Protein AF-A0A7W4E362-F1 (afdb_monomer_lite)

Sequence (88 aa):
MLQSPLLTTPTSKSIAVEGISATILEQNADNYEILLEVNSNKMMIAMQGAFDAIEQFEIIAVRGFIELSTAFIQTIKKLVQHLLCRLD

pLDDT: mean 83.13, std 15.98, range [34.09, 98.25]

Foldseek 3Di:
DDDDDDPPDFDWDWDDDQQWIWIWTHPDPPDIDIDIDGDPVSVCVVCVVVVVVVVVVVVVVVVVVVVVVVVVVVVVVVVVVVVVVVVD

Structure (mmCIF, N/CA/C/O backbone):
data_AF-A0A7W4E362-F1
#
_entry.id   AF-A0A7W4E362-F1
#
loop_
_atom_site.group_PDB
_atom_site.id
_atom_site.type_symbol
_atom_site.label_atom_id
_atom_site.label_alt_id
_atom_site.label_comp_id
_atom_site.label_asym_id
_atom_site.label_entity_id
_atom_site.label_seq_id
_atom_site.pdbx_PDB_ins_code
_atom_site.Cartn_x
_atom_site.Cartn_y
_atom_site.Cartn_z
_atom_site.occupancy
_atom_site.B_iso_or_equiv
_atom_site.auth_seq_id
_atom_site.auth_comp_id
_atom_site.auth_asym_id
_atom_site.auth_atom_id
_atom_site.pdbx_PDB_model_num
ATOM 1 N N . MET A 1 1 ? -46.152 17.582 54.759 1.00 34.09 1 MET A N 1
ATOM 2 C CA . MET A 1 1 ? -45.103 16.635 54.334 1.00 34.09 1 MET A CA 1
ATOM 3 C C . MET A 1 1 ? -44.932 16.799 52.836 1.00 34.09 1 MET A C 1
ATOM 5 O O . MET A 1 1 ? -45.847 16.453 52.106 1.00 34.09 1 MET A O 1
ATOM 9 N N . LEU A 1 2 ? -43.853 17.451 52.401 1.00 36.81 2 LEU A N 1
ATOM 10 C CA . LEU A 1 2 ? -43.538 17.634 50.982 1.00 36.81 2 LEU A CA 1
ATOM 11 C C . LEU A 1 2 ? -42.634 16.479 50.555 1.00 36.81 2 LEU A C 1
ATOM 13 O O . LEU A 1 2 ? -41.553 16.294 51.105 1.00 36.81 2 LEU A O 1
ATOM 17 N N . GLN A 1 3 ? -43.148 15.666 49.641 1.00 40.25 3 GLN A N 1
ATOM 18 C CA . GLN A 1 3 ? -42.486 14.500 49.079 1.00 40.25 3 GLN A CA 1
ATOM 19 C C . GLN A 1 3 ? -41.450 14.993 48.059 1.00 40.25 3 GLN A C 1
ATOM 21 O O . GLN A 1 3 ? -41.810 15.605 47.056 1.00 40.25 3 GLN A O 1
ATOM 26 N N . SER A 1 4 ? -40.166 14.793 48.348 1.00 45.59 4 SER A N 1
ATOM 27 C CA . SER A 1 4 ? -39.075 15.084 47.413 1.00 45.59 4 SER A CA 1
ATOM 28 C C 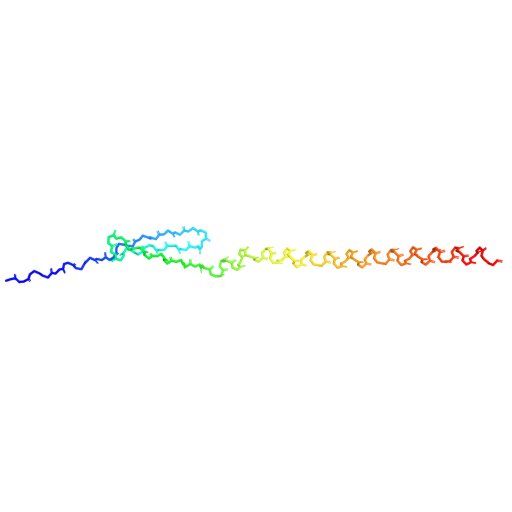. SER A 1 4 ? -39.157 14.146 46.199 1.00 45.59 4 SER A C 1
ATOM 30 O O . SER A 1 4 ? -39.458 12.964 46.391 1.00 45.59 4 SER A O 1
ATOM 32 N N . PRO A 1 5 ? -38.874 14.610 44.967 1.00 46.88 5 PRO A N 1
ATOM 33 C CA . PRO A 1 5 ? -38.820 13.716 43.822 1.00 46.88 5 PRO A CA 1
ATOM 34 C C . PRO A 1 5 ? -37.603 12.796 43.965 1.00 46.88 5 PRO A C 1
ATOM 36 O O . PRO A 1 5 ? -36.511 13.247 44.321 1.00 46.88 5 PRO A O 1
ATOM 39 N N . LEU A 1 6 ? -37.805 11.496 43.728 1.00 46.44 6 LEU A N 1
ATOM 40 C CA . LEU A 1 6 ? -36.719 10.527 43.607 1.00 46.44 6 LEU A CA 1
ATOM 41 C C . LEU A 1 6 ? -35.733 11.040 42.551 1.00 46.44 6 LEU A C 1
ATOM 43 O O . LEU A 1 6 ? -36.141 11.326 41.426 1.00 46.44 6 LEU A O 1
ATOM 47 N N . LEU A 1 7 ? -34.445 11.111 42.898 1.00 43.84 7 LEU A N 1
ATOM 48 C CA . LEU A 1 7 ? -33.382 11.163 41.901 1.00 43.84 7 LEU A CA 1
ATOM 49 C C . LEU A 1 7 ? -33.523 9.923 41.012 1.00 43.84 7 LEU A C 1
ATOM 51 O O . LEU A 1 7 ? -33.166 8.820 41.422 1.00 43.84 7 LEU A O 1
ATOM 55 N N . THR A 1 8 ? -34.065 10.087 39.810 1.00 49.06 8 THR A N 1
ATOM 56 C CA . THR A 1 8 ? -33.939 9.085 38.757 1.00 49.06 8 THR A CA 1
ATOM 57 C C . THR A 1 8 ? -32.485 9.109 38.314 1.00 49.06 8 THR A C 1
ATOM 59 O O . THR A 1 8 ? -32.048 10.038 37.636 1.00 49.06 8 THR A O 1
ATOM 62 N N . THR A 1 9 ? -31.702 8.131 38.758 1.00 57.50 9 THR A N 1
ATOM 63 C CA . THR A 1 9 ? -30.375 7.877 38.201 1.00 57.50 9 THR A CA 1
ATOM 64 C C . THR A 1 9 ? -30.544 7.646 36.697 1.00 57.50 9 THR A C 1
ATOM 66 O O . THR A 1 9 ? -31.338 6.774 36.339 1.00 57.50 9 THR A O 1
ATOM 69 N N . PRO A 1 10 ? -29.863 8.401 35.814 1.00 59.44 10 PRO A N 1
ATOM 70 C CA . PRO A 1 10 ? -29.960 8.167 34.379 1.00 59.44 10 PRO A CA 1
ATOM 71 C C . PRO A 1 10 ? -29.551 6.725 34.078 1.00 59.44 10 PRO A C 1
ATOM 73 O O . PRO A 1 10 ? -28.485 6.263 34.498 1.00 59.44 10 PRO A O 1
ATOM 76 N N . THR A 1 11 ? -30.431 5.995 33.399 1.00 72.00 11 THR A N 1
ATOM 77 C CA . THR A 1 11 ? -30.194 4.614 32.994 1.00 72.00 11 THR A CA 1
ATOM 78 C C . THR A 1 11 ? -29.087 4.618 31.946 1.00 72.00 11 THR A C 1
ATOM 80 O O . THR A 1 11 ? -29.272 5.128 30.842 1.00 72.00 11 THR A O 1
ATOM 83 N N . SER A 1 12 ? -27.917 4.073 32.289 1.00 78.31 12 SER A N 1
ATOM 84 C CA . SER A 1 12 ? -26.805 3.934 31.350 1.00 78.31 12 SER A CA 1
ATOM 85 C C . SER A 1 12 ? -26.628 2.479 30.924 1.00 78.31 12 SER A C 1
ATOM 87 O O . SER A 1 12 ? -26.691 1.552 31.734 1.00 78.31 12 SER A O 1
ATOM 89 N N . LYS A 1 13 ? -26.424 2.264 29.623 1.00 83.31 13 LYS A N 1
ATOM 90 C CA . LYS A 1 13 ? -26.044 0.961 29.062 1.00 83.31 13 LYS A CA 1
ATOM 91 C C . LYS A 1 13 ? -24.779 1.140 28.246 1.00 83.31 13 LYS A C 1
ATOM 93 O O . LYS A 1 13 ? -24.745 1.984 27.359 1.00 83.31 13 LYS A O 1
ATOM 98 N N . SER A 1 14 ? -23.756 0.346 28.538 1.00 85.62 14 SER A N 1
ATOM 99 C CA . SER A 1 14 ? -22.493 0.384 27.804 1.00 85.62 14 SER A CA 1
ATOM 100 C C . SER A 1 14 ? -22.263 -0.926 27.060 1.00 85.62 14 SER A C 1
ATOM 102 O O . SER A 1 14 ? -22.542 -2.005 27.588 1.00 85.62 14 SER A O 1
ATOM 104 N N . ILE A 1 15 ? -21.781 -0.824 25.825 1.00 86.06 15 ILE A N 1
ATOM 105 C CA . ILE A 1 15 ? -21.397 -1.939 24.962 1.00 86.06 15 ILE A CA 1
ATOM 106 C C . ILE A 1 15 ? -19.975 -1.658 24.487 1.00 86.06 15 ILE A C 1
ATOM 108 O O . ILE A 1 15 ? -19.690 -0.571 23.994 1.00 86.06 15 ILE A O 1
ATOM 112 N N . ALA A 1 16 ? -19.084 -2.638 24.614 1.00 83.50 16 ALA A N 1
ATOM 113 C CA . ALA A 1 16 ? -17.722 -2.539 24.107 1.00 83.50 16 ALA A CA 1
ATOM 114 C C . ALA A 1 16 ? -17.476 -3.611 23.041 1.00 83.50 16 ALA A C 1
ATOM 116 O O . ALA A 1 16 ? -17.692 -4.796 23.295 1.00 83.50 16 ALA A O 1
ATOM 117 N N . VAL A 1 17 ? -17.004 -3.196 21.865 1.00 78.44 17 VAL A N 1
ATOM 118 C CA . VAL A 1 17 ? -16.628 -4.083 20.754 1.00 78.44 17 VAL A CA 1
ATOM 119 C C . VAL A 1 17 ? -15.289 -3.614 20.199 1.00 78.44 17 VAL A C 1
ATOM 121 O O . VAL A 1 17 ? -15.122 -2.442 19.887 1.00 78.44 17 VAL A O 1
ATOM 124 N N . GLU A 1 18 ? -14.315 -4.523 20.122 1.00 72.00 18 GLU A N 1
ATOM 125 C CA . GLU A 1 18 ? -13.026 -4.305 19.437 1.00 72.00 18 GLU A CA 1
ATOM 126 C C . GLU A 1 18 ? -12.269 -3.013 19.821 1.00 72.00 18 GLU A C 1
ATOM 128 O O . GLU A 1 18 ? -11.529 -2.437 19.032 1.00 72.00 18 GLU A O 1
ATOM 133 N N . GLY A 1 19 ? -12.394 -2.563 21.075 1.00 70.06 19 GLY A N 1
ATOM 134 C CA . GLY A 1 19 ? -11.707 -1.356 21.560 1.00 70.06 19 GLY A CA 1
ATOM 135 C C . GLY A 1 19 ? -12.466 -0.044 21.337 1.00 70.06 19 GLY A C 1
ATOM 136 O O . GLY A 1 19 ? -11.913 1.017 21.632 1.00 70.06 19 GLY A O 1
ATOM 137 N N . ILE A 1 20 ? -13.716 -0.132 20.882 1.00 82.06 20 ILE A N 1
ATOM 138 C CA . ILE A 1 20 ? -14.702 0.946 20.855 1.00 82.06 20 ILE A CA 1
ATOM 139 C C . ILE A 1 20 ? -15.701 0.685 21.986 1.00 82.06 20 ILE A C 1
ATOM 141 O O . ILE A 1 20 ? -16.332 -0.374 22.019 1.00 82.06 20 ILE A O 1
ATOM 145 N N . SER A 1 21 ? -15.845 1.625 22.917 1.00 88.00 21 SER A N 1
ATOM 146 C CA . SER A 1 21 ? -16.940 1.641 23.888 1.00 88.00 21 SER A CA 1
ATOM 147 C C . SER A 1 21 ? -18.018 2.613 23.432 1.00 88.00 21 SER A C 1
ATOM 149 O O . SER A 1 21 ? -17.747 3.762 23.104 1.00 88.00 21 SER A O 1
ATOM 151 N N . ALA A 1 22 ? -19.257 2.143 23.416 1.00 89.62 22 ALA A N 1
ATOM 152 C CA . ALA A 1 22 ? -20.443 2.954 23.217 1.00 89.62 22 ALA A CA 1
ATOM 153 C C . ALA A 1 22 ? -21.238 2.958 24.521 1.00 89.62 22 ALA A C 1
ATOM 155 O O . ALA A 1 22 ? -21.622 1.898 25.015 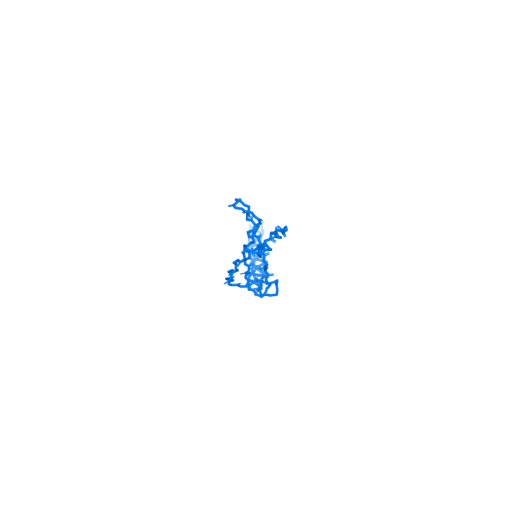1.00 89.62 22 ALA A O 1
ATOM 156 N N . THR A 1 23 ? -21.506 4.133 25.074 1.00 90.69 23 THR A N 1
ATOM 157 C CA . THR A 1 23 ? -22.326 4.302 26.272 1.00 90.69 23 THR A CA 1
ATOM 158 C C . THR A 1 23 ? -23.565 5.101 25.913 1.00 90.69 23 THR A C 1
ATOM 160 O O . THR A 1 23 ? -23.468 6.237 25.463 1.00 90.69 23 THR A O 1
ATOM 163 N N . ILE A 1 24 ? -24.730 4.493 26.105 1.00 89.00 24 ILE A N 1
ATOM 164 C CA . ILE A 1 24 ? -26.034 5.119 25.911 1.00 89.00 24 ILE A CA 1
ATOM 165 C C . ILE A 1 24 ? -26.466 5.692 27.257 1.00 89.00 24 ILE A C 1
ATOM 167 O O . ILE A 1 24 ? -26.574 4.949 28.235 1.00 89.00 24 ILE A O 1
ATOM 171 N N . LEU A 1 25 ? -26.701 6.997 27.296 1.00 88.38 25 LEU A N 1
ATOM 172 C CA . LEU A 1 25 ? -27.211 7.750 28.434 1.00 88.38 25 LEU A CA 1
ATOM 173 C C . LEU A 1 25 ? -28.650 8.168 28.124 1.00 88.38 25 LEU A C 1
ATOM 175 O O . LEU A 1 25 ? -28.897 8.949 27.206 1.00 88.38 25 LEU A O 1
ATOM 179 N N . GLU A 1 26 ? -29.610 7.637 28.874 1.00 83.12 26 GLU A N 1
ATOM 180 C CA . GLU A 1 26 ? -31.006 8.067 28.791 1.00 83.12 26 GLU A CA 1
ATOM 181 C C . GLU A 1 26 ? -31.187 9.359 29.597 1.00 83.12 26 GLU A C 1
ATOM 183 O O . GLU A 1 26 ? -31.036 9.363 30.820 1.00 83.12 26 GLU A O 1
ATOM 188 N N . GLN A 1 27 ? -31.465 10.468 28.906 1.00 76.81 27 GLN A N 1
ATOM 189 C CA . GLN A 1 27 ? -31.650 11.775 29.538 1.00 76.81 27 GLN A CA 1
ATOM 190 C C . GLN A 1 27 ? -33.117 12.030 29.917 1.00 76.81 27 GLN A C 1
ATOM 192 O O . GLN A 1 27 ? -33.366 12.609 30.967 1.00 76.81 27 GLN A O 1
ATOM 197 N N . ASN A 1 28 ? -34.074 11.603 29.080 1.00 76.88 28 ASN A N 1
ATOM 198 C CA . ASN A 1 28 ? -35.532 11.647 29.291 1.00 76.88 28 ASN A CA 1
ATOM 199 C C . ASN A 1 28 ? -36.201 10.537 28.449 1.00 76.88 28 ASN A C 1
ATOM 201 O O . ASN A 1 28 ? -35.527 9.937 27.619 1.00 76.88 28 ASN A O 1
ATOM 205 N N . ALA A 1 29 ? -37.517 10.320 28.595 1.00 71.25 29 ALA A N 1
ATOM 206 C CA . ALA A 1 29 ? -38.264 9.223 27.950 1.00 71.25 29 ALA A CA 1
ATOM 207 C C . ALA A 1 29 ? -38.101 9.092 26.414 1.00 71.25 29 ALA A C 1
ATOM 209 O O . ALA A 1 29 ? -38.317 8.005 25.894 1.00 71.25 29 ALA A O 1
ATOM 210 N N . ASP A 1 30 ? -37.681 10.155 25.715 1.00 76.00 30 ASP A N 1
ATOM 211 C CA . ASP A 1 30 ? -37.435 10.161 24.263 1.00 76.00 30 ASP A CA 1
ATOM 212 C C . ASP A 1 30 ? -36.043 10.708 23.868 1.00 76.00 30 ASP A C 1
ATOM 214 O O . ASP A 1 30 ? -35.765 10.898 22.685 1.00 76.00 30 ASP A O 1
ATOM 218 N N . ASN A 1 31 ? -35.149 10.971 24.833 1.00 82.06 31 ASN A N 1
ATOM 219 C CA . ASN A 1 31 ? -33.826 11.550 24.568 1.00 82.06 31 ASN A CA 1
ATOM 220 C C . ASN A 1 31 ? -32.707 10.618 25.033 1.00 82.06 31 ASN A C 1
ATOM 222 O O . ASN A 1 31 ? -32.511 10.411 26.233 1.00 82.06 31 ASN A O 1
ATOM 226 N N . TYR A 1 32 ? -31.923 10.147 24.066 1.00 84.06 32 TYR A N 1
ATOM 227 C CA . TYR A 1 32 ? -30.758 9.299 24.279 1.00 84.06 32 TYR A CA 1
ATOM 228 C C . TYR A 1 32 ? -29.505 9.998 23.764 1.00 84.06 32 TYR A C 1
ATOM 230 O O . TYR A 1 32 ? -29.455 10.446 22.619 1.00 84.06 32 TYR A O 1
ATOM 238 N N . GLU A 1 33 ? -28.481 10.061 24.601 1.00 86.94 33 GLU A N 1
ATOM 239 C CA . GLU A 1 33 ? -27.139 10.480 24.218 1.00 86.94 33 GLU A CA 1
ATOM 240 C C . GLU A 1 33 ? -26.263 9.237 24.060 1.00 86.94 33 GLU A C 1
ATOM 242 O O . GLU A 1 33 ? -26.314 8.323 24.881 1.00 86.94 33 GLU A O 1
ATOM 247 N N . ILE A 1 34 ? -25.474 9.180 22.989 1.00 87.62 34 ILE A N 1
ATOM 248 C CA . ILE A 1 34 ? -24.546 8.076 22.741 1.00 87.62 34 ILE A CA 1
ATOM 249 C C . ILE A 1 34 ? -23.132 8.640 22.789 1.00 87.62 34 ILE A C 1
ATOM 251 O O . ILE A 1 34 ? -22.734 9.406 21.913 1.00 87.62 34 ILE A O 1
ATOM 255 N N . LEU A 1 35 ? -22.368 8.233 23.797 1.00 89.25 35 LEU A N 1
ATOM 256 C CA . LEU A 1 35 ? -20.948 8.527 23.902 1.00 89.25 35 LEU A CA 1
ATOM 257 C C . LEU A 1 35 ? -20.153 7.378 23.285 1.00 89.25 35 LEU A C 1
ATOM 259 O O . LEU A 1 35 ? -20.236 6.243 23.750 1.00 89.25 35 LEU A O 1
ATOM 263 N N . LEU A 1 36 ? -19.379 7.680 22.247 1.00 90.25 36 LEU A N 1
ATOM 264 C CA . LEU A 1 36 ? -18.436 6.751 21.635 1.00 90.25 36 LEU A CA 1
ATOM 265 C C . LEU A 1 36 ? -17.024 7.104 22.091 1.00 90.25 36 LEU A C 1
ATOM 267 O O . LEU A 1 36 ? -16.539 8.202 21.825 1.00 90.25 36 LEU A O 1
ATOM 271 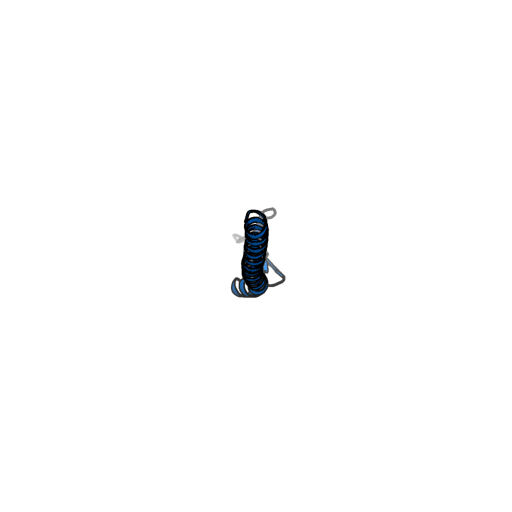N N . GLU A 1 37 ? -16.351 6.163 22.734 1.00 88.69 37 GLU A N 1
ATOM 272 C CA . GLU A 1 37 ? -14.950 6.287 23.107 1.00 88.69 37 GLU A CA 1
ATOM 273 C C . GLU A 1 37 ? -14.151 5.220 22.367 1.00 88.69 37 GLU A C 1
ATOM 275 O O . GLU A 1 37 ? -14.485 4.036 22.359 1.00 88.69 37 GLU A O 1
ATOM 280 N N . VAL A 1 38 ? -13.072 5.648 21.724 1.00 87.06 38 VAL A N 1
ATOM 281 C CA . VAL A 1 38 ? -12.186 4.757 20.980 1.00 87.06 38 VAL A CA 1
ATOM 282 C C . VAL A 1 38 ? -10.833 4.758 21.663 1.00 87.06 38 VAL A C 1
ATOM 284 O O . VAL A 1 38 ? -10.260 5.816 21.934 1.00 87.06 38 VAL A O 1
ATOM 287 N N . ASN A 1 39 ? -10.285 3.571 21.916 1.00 87.25 39 ASN A N 1
ATOM 288 C CA . ASN A 1 39 ? -8.913 3.462 22.387 1.00 87.25 39 ASN A CA 1
ATOM 289 C C . ASN A 1 39 ? -7.947 3.761 21.230 1.00 87.25 39 ASN A C 1
ATOM 291 O O . ASN A 1 39 ? -7.652 2.893 20.406 1.00 87.25 39 ASN A O 1
ATOM 295 N N . SER A 1 40 ? -7.441 4.992 21.194 1.00 82.88 40 SER A N 1
ATOM 296 C CA . SER A 1 40 ? -6.530 5.476 20.153 1.00 82.88 40 SER A CA 1
ATOM 297 C C . SER A 1 40 ? -5.267 4.622 20.014 1.00 82.88 40 SER A C 1
ATOM 299 O O . SER A 1 40 ? -4.837 4.366 18.895 1.00 82.88 40 SER A O 1
ATOM 301 N N . ASN A 1 41 ? -4.714 4.102 21.116 1.00 86.69 41 ASN A N 1
ATOM 302 C CA . ASN A 1 41 ? -3.529 3.239 21.076 1.00 86.69 41 ASN A CA 1
ATOM 303 C C . ASN A 1 41 ? -3.820 1.904 20.376 1.00 86.69 41 ASN A C 1
ATOM 305 O O . ASN A 1 41 ? -3.038 1.464 19.538 1.00 86.69 41 ASN A O 1
ATOM 309 N N . LYS A 1 42 ? -4.956 1.264 20.684 1.00 82.38 42 LYS A N 1
ATOM 310 C CA . LYS A 1 42 ? -5.368 0.019 20.012 1.00 82.38 42 LYS A CA 1
ATOM 311 C C . LYS A 1 42 ? -5.692 0.255 18.542 1.00 82.38 42 LYS A C 1
ATOM 313 O O . LYS A 1 42 ? -5.291 -0.548 17.706 1.00 82.38 42 LYS A O 1
ATOM 318 N N . MET A 1 43 ? -6.366 1.362 18.232 1.00 82.62 43 MET A N 1
ATOM 319 C CA . MET A 1 43 ? -6.664 1.749 16.855 1.00 82.62 43 MET A CA 1
ATOM 320 C C . MET A 1 43 ? -5.379 1.977 16.053 1.00 82.62 43 MET A C 1
ATOM 322 O O . MET A 1 43 ? -5.241 1.441 14.961 1.00 82.62 43 MET A O 1
ATOM 326 N N . MET A 1 44 ? -4.403 2.689 16.618 1.00 83.88 44 MET A N 1
ATOM 327 C CA . MET A 1 44 ? -3.102 2.922 15.987 1.00 83.88 44 MET A CA 1
ATOM 328 C C . MET A 1 44 ? -2.371 1.609 15.681 1.00 83.88 44 MET A C 1
ATOM 330 O O . MET A 1 44 ? -1.898 1.423 14.565 1.00 83.88 44 MET A O 1
ATOM 334 N N . ILE A 1 45 ? -2.340 0.667 16.631 1.00 85.75 45 ILE A N 1
ATOM 335 C CA . ILE A 1 45 ? -1.731 -0.658 16.421 1.00 85.75 45 ILE A CA 1
ATOM 336 C C . ILE A 1 45 ? -2.455 -1.428 15.308 1.00 85.75 45 ILE A C 1
ATOM 338 O O . ILE A 1 45 ? -1.803 -2.020 14.452 1.00 85.75 45 ILE A O 1
ATOM 342 N N . ALA A 1 46 ? -3.791 -1.401 15.292 1.00 82.94 46 ALA A N 1
ATOM 343 C CA . ALA A 1 46 ? -4.581 -2.056 14.251 1.00 82.94 46 ALA A CA 1
ATOM 344 C C . ALA A 1 46 ? -4.345 -1.438 12.859 1.00 82.94 46 ALA A C 1
ATOM 346 O O . ALA A 1 46 ? -4.363 -2.148 11.856 1.00 82.94 46 ALA A O 1
ATOM 347 N N . MET A 1 47 ? -4.085 -0.129 12.794 1.00 85.00 47 MET A N 1
ATOM 348 C CA . MET A 1 47 ? -3.792 0.583 11.549 1.00 85.00 47 MET A CA 1
ATOM 349 C C . MET A 1 47 ? -2.341 0.430 11.078 1.00 85.00 47 MET A C 1
ATOM 351 O O . MET A 1 47 ? -2.088 0.594 9.886 1.00 85.00 47 MET A O 1
ATOM 355 N N . GLN A 1 48 ? -1.399 0.086 11.963 1.00 89.12 48 GLN A N 1
ATOM 356 C CA . GLN A 1 48 ? 0.026 -0.017 11.629 1.00 89.12 48 GLN A CA 1
ATOM 357 C C . GLN A 1 48 ? 0.275 -0.946 10.435 1.00 89.12 48 GLN A C 1
ATOM 359 O O . GLN A 1 48 ? 0.961 -0.562 9.497 1.00 89.12 48 GLN A O 1
ATOM 364 N N . GLY A 1 49 ? -0.363 -2.120 10.407 1.00 86.94 49 GLY A N 1
ATOM 365 C CA . GLY A 1 49 ? -0.193 -3.063 9.297 1.00 86.94 49 GLY A CA 1
ATOM 366 C C . GLY A 1 49 ? -0.678 -2.521 7.947 1.00 86.94 49 GLY A C 1
ATOM 367 O O . GLY A 1 49 ? -0.100 -2.842 6.911 1.00 86.94 49 GLY A O 1
ATOM 368 N N . ALA A 1 50 ? -1.711 -1.671 7.943 1.00 87.94 50 ALA A N 1
ATOM 369 C CA . ALA A 1 50 ? -2.172 -1.007 6.726 1.00 87.94 50 ALA A CA 1
ATOM 370 C C . ALA A 1 50 ? -1.183 0.077 6.269 1.00 87.94 50 ALA A C 1
ATOM 372 O O . ALA A 1 50 ? -0.923 0.195 5.073 1.00 87.94 50 ALA A O 1
ATOM 373 N N . PHE A 1 51 ? -0.603 0.834 7.205 1.00 89.62 51 PHE A N 1
ATOM 374 C CA . PHE A 1 51 ? 0.424 1.829 6.893 1.00 89.62 51 PHE A CA 1
ATOM 375 C C . PHE A 1 51 ? 1.707 1.191 6.357 1.00 89.62 51 PHE A C 1
ATOM 377 O O . PHE A 1 51 ? 2.203 1.627 5.320 1.00 89.62 51 PHE A O 1
ATOM 384 N N . ASP A 1 52 ? 2.178 0.112 6.983 1.00 94.00 52 ASP A N 1
ATOM 385 C CA . ASP A 1 52 ? 3.354 -0.632 6.523 1.00 94.00 52 ASP A CA 1
ATOM 386 C C . ASP A 1 52 ? 3.140 -1.163 5.094 1.00 94.00 52 ASP A C 1
ATOM 388 O O . ASP A 1 52 ? 4.028 -1.089 4.245 1.00 94.00 52 ASP A O 1
ATOM 392 N N . ALA A 1 53 ? 1.938 -1.664 4.786 1.00 92.94 53 ALA A N 1
ATOM 393 C CA . ALA A 1 53 ? 1.601 -2.137 3.445 1.00 92.94 53 ALA A CA 1
ATOM 394 C C . ALA A 1 53 ? 1.615 -1.011 2.394 1.00 92.94 53 ALA A C 1
ATOM 396 O O . ALA A 1 53 ? 2.060 -1.235 1.266 1.00 92.94 53 ALA A O 1
ATOM 397 N N . ILE A 1 54 ? 1.156 0.192 2.755 1.00 92.88 54 ILE A N 1
ATOM 398 C CA . ILE A 1 54 ? 1.204 1.375 1.882 1.00 92.88 54 ILE A CA 1
ATOM 399 C C . ILE A 1 54 ? 2.656 1.774 1.601 1.00 92.88 54 ILE A C 1
ATOM 401 O O . ILE A 1 54 ? 3.012 1.998 0.445 1.00 92.88 54 ILE A O 1
ATOM 405 N N . GLU A 1 55 ? 3.504 1.802 2.629 1.00 93.31 55 GLU A N 1
ATOM 406 C CA . GLU A 1 55 ? 4.926 2.124 2.480 1.00 93.31 55 GLU A CA 1
ATOM 407 C C . GLU A 1 55 ? 5.638 1.108 1.572 1.00 93.31 55 GLU A C 1
ATOM 409 O O . GLU A 1 55 ? 6.338 1.477 0.626 1.00 93.31 55 GLU A O 1
ATOM 414 N N . GLN A 1 56 ? 5.402 -0.190 1.787 1.00 94.62 56 GLN A N 1
ATOM 415 C CA . GLN A 1 56 ? 5.966 -1.238 0.930 1.00 94.62 56 GLN A CA 1
ATOM 416 C C . GLN A 1 56 ? 5.487 -1.124 -0.521 1.00 94.62 56 GLN A C 1
ATOM 418 O O . GLN A 1 56 ? 6.268 -1.340 -1.451 1.00 94.62 56 GLN A O 1
ATOM 423 N N . PHE 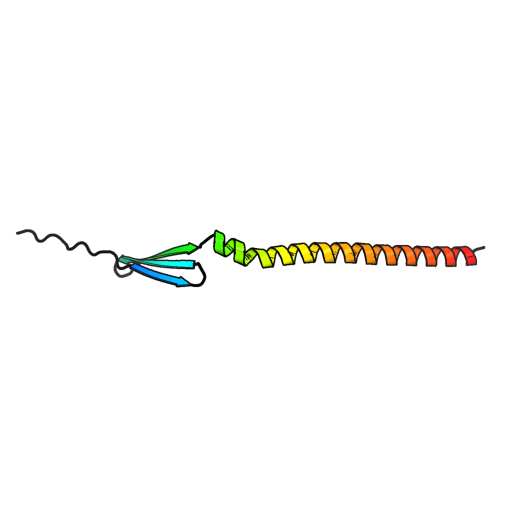A 1 57 ? 4.220 -0.766 -0.736 1.00 93.56 57 PHE A N 1
ATOM 424 C CA . PHE A 1 57 ? 3.688 -0.551 -2.078 1.00 93.56 57 PHE A CA 1
ATOM 425 C C . PHE A 1 57 ? 4.411 0.589 -2.804 1.00 93.56 57 PHE A C 1
ATOM 427 O O . PHE A 1 57 ? 4.791 0.421 -3.966 1.00 93.56 57 PHE A O 1
ATOM 434 N N . GLU A 1 58 ? 4.653 1.715 -2.129 1.00 93.44 58 GLU A N 1
ATOM 435 C CA . GLU A 1 58 ? 5.390 2.847 -2.699 1.00 93.44 58 GLU A CA 1
ATOM 436 C C . GLU A 1 58 ? 6.803 2.434 -3.135 1.00 93.44 58 GLU A C 1
ATOM 438 O O . GLU A 1 58 ? 7.212 2.697 -4.270 1.00 93.44 58 GLU A O 1
ATOM 443 N N . ILE A 1 59 ? 7.517 1.695 -2.281 1.00 93.19 59 ILE A N 1
ATOM 444 C CA . ILE A 1 59 ? 8.861 1.184 -2.582 1.00 93.19 59 ILE A CA 1
ATOM 445 C C . ILE A 1 59 ? 8.844 0.297 -3.836 1.00 93.19 59 ILE A C 1
ATOM 447 O O . ILE A 1 59 ? 9.667 0.471 -4.742 1.00 93.19 59 ILE A O 1
ATOM 451 N N . ILE A 1 60 ? 7.903 -0.649 -3.912 1.00 94.69 60 ILE A N 1
ATOM 452 C CA . ILE A 1 60 ? 7.778 -1.566 -5.053 1.00 94.69 60 ILE A CA 1
ATOM 453 C C . ILE A 1 60 ? 7.457 -0.793 -6.338 1.00 94.69 60 ILE A C 1
ATOM 455 O O . ILE A 1 60 ? 8.057 -1.066 -7.381 1.00 94.69 60 ILE A O 1
ATOM 459 N N . ALA A 1 61 ? 6.555 0.189 -6.272 1.00 94.56 61 ALA A N 1
ATOM 460 C CA . ALA A 1 61 ? 6.162 0.993 -7.423 1.00 94.56 61 ALA A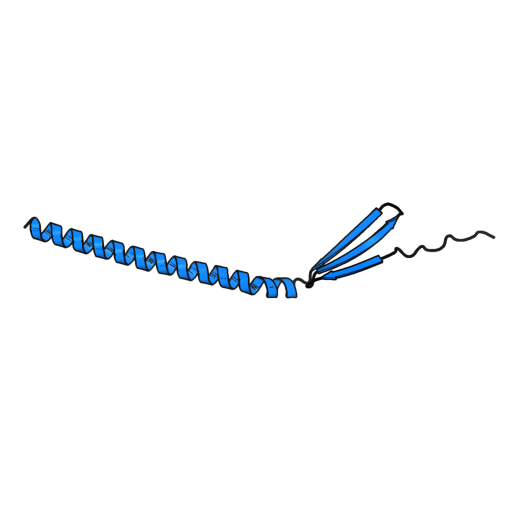 CA 1
ATOM 461 C C . ALA A 1 61 ? 7.340 1.809 -7.980 1.00 94.56 61 ALA A C 1
ATOM 463 O O . ALA A 1 61 ? 7.606 1.774 -9.186 1.00 94.56 61 ALA A O 1
ATOM 464 N N . VAL A 1 62 ? 8.095 2.488 -7.108 1.00 96.44 62 VAL A N 1
ATOM 465 C CA . VAL A 1 62 ? 9.277 3.273 -7.500 1.00 96.44 62 VAL A CA 1
ATOM 466 C C . VAL A 1 62 ? 10.347 2.374 -8.114 1.00 96.44 62 VAL A C 1
ATOM 468 O O . VAL A 1 62 ? 10.902 2.694 -9.169 1.00 96.44 62 VAL A O 1
ATOM 471 N N . ARG A 1 63 ? 10.609 1.214 -7.504 1.00 96.25 63 ARG A N 1
ATOM 472 C CA . ARG A 1 63 ? 11.570 0.247 -8.037 1.00 96.25 63 ARG A CA 1
ATOM 473 C C . ARG A 1 63 ? 11.169 -0.236 -9.434 1.00 96.25 63 ARG A C 1
ATOM 475 O O . ARG A 1 63 ? 11.998 -0.206 -10.344 1.00 96.25 63 ARG A O 1
ATOM 482 N N . GLY A 1 64 ? 9.907 -0.622 -9.619 1.00 96.62 64 GLY A N 1
ATOM 483 C CA . GLY A 1 64 ? 9.388 -1.060 -10.916 1.00 96.62 64 GLY A CA 1
ATOM 484 C C . GLY A 1 64 ? 9.512 0.020 -11.994 1.00 96.62 64 GLY A C 1
ATOM 485 O O . GLY A 1 64 ? 9.907 -0.271 -13.125 1.00 96.62 64 GLY A O 1
ATOM 486 N N . PHE A 1 65 ? 9.258 1.283 -11.641 1.00 97.19 65 PHE A N 1
ATOM 487 C CA . PHE A 1 65 ? 9.425 2.413 -12.554 1.00 97.19 65 PHE A CA 1
ATOM 488 C C . PHE A 1 65 ? 10.881 2.598 -13.011 1.00 97.19 65 PHE A C 1
ATOM 490 O O . PHE A 1 65 ? 11.133 2.803 -14.204 1.00 97.19 65 PHE A O 1
ATOM 497 N N . ILE A 1 66 ? 11.846 2.499 -12.091 1.00 97.81 66 ILE A N 1
ATOM 498 C CA . ILE A 1 66 ? 13.279 2.619 -12.405 1.00 97.81 66 ILE A CA 1
ATOM 499 C C . ILE A 1 66 ? 13.730 1.481 -13.328 1.00 97.81 66 ILE A C 1
ATOM 501 O O . ILE A 1 66 ? 14.408 1.729 -14.331 1.00 97.81 66 ILE A O 1
ATOM 505 N N . GLU A 1 67 ? 13.342 0.242 -13.017 1.00 97.81 67 GLU A N 1
ATOM 506 C CA . GLU A 1 67 ? 13.685 -0.940 -13.814 1.00 97.81 67 GLU A CA 1
ATOM 507 C C . GLU A 1 67 ? 13.132 -0.826 -15.246 1.00 97.81 67 GLU A C 1
ATOM 509 O O . GLU A 1 67 ? 13.883 -0.980 -16.216 1.00 97.81 67 GLU A O 1
ATOM 514 N N . LEU A 1 68 ? 11.854 -0.454 -15.394 1.00 97.81 68 LEU A N 1
ATOM 515 C CA . LEU A 1 68 ? 11.213 -0.267 -16.698 1.00 97.81 68 LEU A CA 1
ATOM 516 C C . LEU A 1 68 ? 11.869 0.858 -17.507 1.00 97.81 68 LEU A C 1
ATOM 518 O O . LEU A 1 68 ? 12.188 0.677 -18.684 1.00 97.81 68 LEU A O 1
ATOM 522 N N . SER A 1 69 ? 12.108 2.008 -16.873 1.00 98.00 69 SER A N 1
ATOM 523 C CA . SER A 1 69 ? 12.739 3.164 -17.518 1.00 98.00 69 SER A CA 1
ATOM 524 C C . SER A 1 69 ? 14.141 2.819 -18.022 1.00 98.00 69 SER A C 1
ATOM 526 O O . SER A 1 69 ? 14.516 3.166 -19.142 1.00 98.00 69 SER A O 1
ATOM 528 N N . THR A 1 70 ? 14.903 2.063 -17.230 1.00 98.19 70 THR A N 1
ATOM 529 C CA . THR A 1 70 ? 16.250 1.613 -17.597 1.00 98.19 70 THR A CA 1
ATOM 530 C C . THR A 1 70 ? 16.211 0.668 -18.795 1.00 98.19 70 THR A C 1
ATOM 532 O O . THR A 1 70 ? 16.958 0.863 -19.758 1.00 98.19 70 THR A O 1
ATOM 535 N N . ALA A 1 71 ? 15.315 -0.324 -18.775 1.00 98.12 71 ALA A N 1
ATOM 536 C CA . ALA A 1 71 ? 15.147 -1.272 -19.873 1.00 98.12 71 ALA A CA 1
ATOM 537 C C . ALA A 1 71 ? 14.727 -0.571 -21.176 1.00 98.12 71 ALA A C 1
ATOM 539 O O . ALA A 1 71 ? 15.261 -0.864 -22.253 1.00 98.12 71 ALA A O 1
ATOM 540 N N . PHE A 1 72 ? 13.826 0.408 -21.077 1.00 98.19 72 PHE A N 1
ATOM 541 C CA . PHE A 1 72 ? 13.397 1.217 -22.212 1.00 98.19 72 PHE A CA 1
ATOM 542 C C . PHE A 1 72 ? 14.564 2.017 -22.805 1.00 98.19 72 PHE A C 1
ATOM 544 O O . PHE A 1 72 ? 14.847 1.899 -23.997 1.00 98.19 72 PHE A O 1
ATOM 551 N N . ILE A 1 73 ? 15.312 2.752 -21.974 1.00 98.25 73 ILE A N 1
ATOM 552 C CA . ILE A 1 73 ? 16.476 3.537 -22.417 1.00 98.25 73 ILE A CA 1
ATOM 553 C C . ILE A 1 73 ? 17.519 2.643 -23.097 1.00 98.25 73 ILE A C 1
ATOM 555 O O . ILE A 1 73 ? 18.047 2.999 -24.151 1.00 98.25 73 ILE A O 1
ATOM 559 N N . GLN A 1 74 ? 17.821 1.474 -22.528 1.00 98.25 74 GLN A N 1
ATOM 560 C CA . GLN A 1 74 ? 18.761 0.528 -23.136 1.00 98.25 74 GLN A CA 1
ATOM 561 C C . GLN A 1 74 ? 18.279 0.031 -24.502 1.00 98.25 74 GLN A C 1
ATOM 563 O O . GLN A 1 74 ? 19.079 -0.090 -25.430 1.00 98.25 74 GLN A O 1
ATOM 568 N N . THR A 1 75 ? 16.981 -0.227 -24.641 1.00 97.75 75 THR A N 1
ATOM 569 C CA . THR A 1 75 ? 16.377 -0.657 -25.907 1.00 97.75 75 THR A CA 1
ATOM 570 C C . THR A 1 75 ? 16.487 0.434 -26.969 1.00 97.75 75 THR A C 1
ATOM 572 O O . THR A 1 75 ? 16.939 0.160 -28.080 1.00 97.75 75 THR A O 1
ATOM 575 N N . ILE A 1 76 ? 16.181 1.686 -26.615 1.00 97.81 76 ILE A N 1
ATOM 576 C CA . ILE A 1 76 ? 16.352 2.834 -27.516 1.00 97.81 76 ILE A CA 1
ATOM 577 C C . ILE A 1 76 ? 17.818 2.996 -27.928 1.00 97.81 76 ILE A C 1
ATOM 579 O O . ILE A 1 76 ? 18.103 3.147 -29.113 1.00 97.81 76 ILE A O 1
ATOM 583 N N . LYS A 1 77 ? 18.767 2.895 -26.988 1.00 97.25 77 LYS A N 1
ATOM 584 C CA . LYS A 1 77 ? 20.204 2.968 -27.303 1.00 97.25 77 LYS A CA 1
ATOM 585 C C . LYS A 1 77 ? 20.632 1.898 -28.308 1.00 97.25 77 LYS A C 1
ATOM 587 O O . LYS A 1 77 ? 21.335 2.221 -29.262 1.00 97.25 77 LYS A O 1
ATOM 592 N N . LYS A 1 78 ? 20.184 0.651 -28.128 1.00 96.56 78 LYS A N 1
ATOM 593 C CA . LYS A 1 78 ? 20.454 -0.447 -29.073 1.00 96.56 78 LYS A CA 1
ATOM 594 C C . LYS A 1 78 ? 19.877 -0.158 -30.457 1.00 96.56 78 LYS A C 1
ATOM 596 O O . LYS A 1 78 ? 20.556 -0.378 -31.455 1.00 96.56 78 LYS A O 1
ATOM 601 N N . LEU A 1 79 ? 18.647 0.354 -30.518 1.00 96.62 79 LEU A N 1
ATOM 602 C CA . LEU A 1 79 ? 18.005 0.718 -31.780 1.00 96.62 79 LEU A CA 1
ATOM 603 C C . LEU A 1 79 ? 18.793 1.813 -32.509 1.00 96.62 79 LEU A C 1
ATOM 605 O O . LEU A 1 79 ? 19.095 1.662 -33.688 1.00 96.62 79 LEU A O 1
ATOM 609 N N . VAL A 1 80 ? 19.173 2.878 -31.800 1.00 96.31 80 VAL A N 1
ATOM 610 C CA . VAL A 1 80 ? 19.971 3.978 -32.363 1.00 96.31 80 VAL A CA 1
ATOM 611 C C . VAL A 1 80 ? 21.319 3.473 -32.879 1.00 96.31 80 VAL A C 1
ATOM 613 O O . VAL A 1 80 ? 21.690 3.799 -34.001 1.00 96.31 80 VAL A O 1
ATOM 616 N N . GLN A 1 81 ? 22.024 2.632 -32.115 1.00 94.75 81 GLN A N 1
ATOM 617 C CA . GLN A 1 81 ? 23.277 2.016 -32.569 1.00 94.75 81 GLN A CA 1
ATOM 618 C C . GLN A 1 81 ? 23.084 1.198 -33.849 1.00 94.75 81 GLN A C 1
ATOM 620 O O . GLN A 1 81 ? 23.880 1.313 -34.775 1.00 94.75 81 GLN A O 1
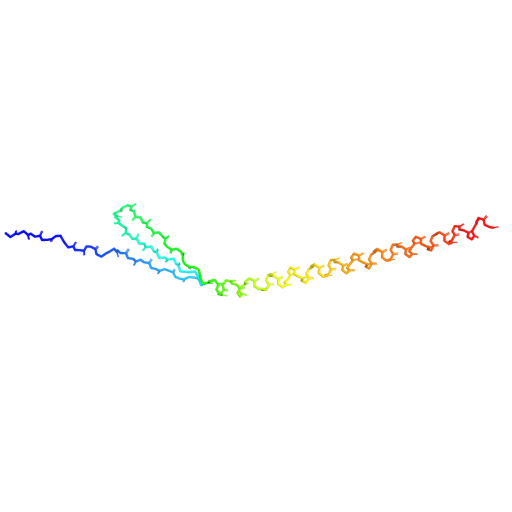ATOM 625 N N . HIS A 1 82 ? 22.016 0.402 -33.924 1.00 93.94 82 HIS A N 1
ATOM 626 C CA . HIS A 1 82 ? 21.740 -0.402 -35.110 1.00 93.94 82 HIS A CA 1
ATOM 627 C C . HIS A 1 82 ? 21.443 0.452 -36.348 1.00 93.94 82 HIS A C 1
ATOM 629 O O . HIS A 1 82 ? 21.867 0.104 -37.448 1.00 93.94 82 HIS A O 1
ATOM 635 N N . LEU A 1 83 ? 20.726 1.566 -36.171 1.00 92.12 83 LEU A N 1
ATOM 636 C CA . LEU A 1 83 ? 20.436 2.508 -37.249 1.00 92.12 83 LEU A CA 1
ATOM 637 C C . LEU A 1 83 ? 21.701 3.232 -37.722 1.00 92.12 83 LEU A C 1
ATOM 639 O O . LEU A 1 83 ? 21.900 3.339 -38.927 1.00 92.12 83 LEU A O 1
ATOM 643 N N . LEU A 1 84 ? 22.569 3.664 -36.802 1.00 88.31 84 LEU A N 1
ATOM 644 C CA . LEU A 1 84 ? 23.848 4.299 -37.140 1.00 88.31 84 LEU A CA 1
ATOM 645 C C . LEU A 1 84 ? 24.738 3.365 -37.969 1.00 88.31 84 LEU A C 1
ATOM 647 O O . LEU A 1 84 ? 25.182 3.754 -39.039 1.00 88.31 84 LEU A O 1
ATOM 651 N N . CYS A 1 85 ? 24.894 2.102 -37.559 1.00 78.50 85 CYS A N 1
ATOM 652 C CA . CYS A 1 85 ? 25.687 1.119 -38.309 1.00 78.50 85 CYS A CA 1
ATOM 653 C C . CYS A 1 85 ? 25.138 0.768 -39.706 1.00 78.50 85 CYS A C 1
ATOM 655 O O . CYS A 1 85 ? 25.811 0.057 -40.443 1.00 78.50 85 CYS A O 1
ATOM 657 N N . ARG A 1 86 ? 23.904 1.162 -40.046 1.00 71.88 86 ARG A N 1
ATOM 658 C CA . ARG A 1 86 ? 23.305 0.951 -41.378 1.00 71.88 86 ARG A CA 1
ATOM 659 C C . ARG A 1 86 ? 23.322 2.203 -42.257 1.00 71.88 86 ARG A C 1
ATOM 661 O O . ARG A 1 86 ? 22.939 2.108 -43.420 1.00 71.88 86 ARG A O 1
ATOM 668 N N . LEU A 1 87 ? 23.644 3.357 -41.678 1.00 65.62 87 LEU A N 1
ATOM 669 C CA . LEU A 1 87 ? 23.709 4.647 -42.366 1.00 65.62 87 LEU A CA 1
ATOM 670 C C . LEU A 1 87 ? 25.143 5.013 -42.789 1.00 65.62 87 LEU A C 1
ATOM 672 O O . LEU A 1 87 ? 25.285 5.876 -43.653 1.00 65.62 87 LEU A O 1
ATOM 676 N N . ASP A 1 88 ? 26.151 4.349 -42.212 1.00 51.53 88 ASP A N 1
ATOM 677 C CA . ASP A 1 88 ? 27.536 4.280 -42.708 1.00 51.53 88 ASP A CA 1
ATOM 678 C C . ASP A 1 88 ? 27.689 3.181 -43.779 1.00 51.53 88 ASP A C 1
ATOM 680 O O . ASP A 1 88 ? 28.462 3.397 -44.743 1.00 51.53 88 ASP A O 1
#

Secondary structure (DSSP, 8-state):
---PPP-----EEEEEETTEEEEEEEEETTEEEEEEEE-HHHHHHHHHHHHHHHHHHHHHHHHHHHHHHHHHHHHHHHHHHHHHHHH-

Radius of gyration: 33.18 Å; chains: 1; bounding box: 73×22×97 Å